Protein AF-A0A645I9C4-F1 (afdb_monomer_lite)

Sequence (121 aa):
MKPPLLEAASAVPVPFSRLTLTAQLEVLAKPLDATWDVCAALNPFLQKWKEALSSSGLEPMAWPKSASRWLSGEAYADRFFETLEAGMPKKPATASDRAQRDFIAVKLDPANLYPLLWAKR

Organism: NCBI:txid1076179

Secondary structure (DSSP, 8-state):
---HHHH-SS-----GGGS-HHHHHHHHTS-HHHHHHHHHHH-THHHHHHHHHHHTT-------TTTHHHHSHHHHHHHHHHHHHT----PPPPHHHHHHHHHHHHHHSTTTS--------

Radius of gyration: 21.45 Å; chains: 1; bounding box: 51×36×53 Å

Structure (mmCIF, N/CA/C/O backbone):
data_AF-A0A645I9C4-F1
#
_entry.id   AF-A0A645I9C4-F1
#
loop_
_atom_site.group_PDB
_atom_site.id
_atom_site.type_symbol
_atom_site.label_atom_id
_atom_site.label_alt_id
_atom_site.label_comp_id
_atom_site.label_asym_id
_atom_site.label_entity_id
_atom_site.label_seq_id
_atom_site.pdbx_PDB_ins_code
_atom_site.Cartn_x
_atom_site.Cartn_y
_atom_site.Cartn_z
_atom_site.occupancy
_atom_site.B_iso_or_equiv
_atom_site.auth_seq_id
_atom_site.auth_comp_id
_atom_site.auth_asym_id
_atom_site.auth_atom_id
_atom_site.pdbx_PDB_model_num
ATOM 1 N N . MET A 1 1 ? -7.042 0.133 -26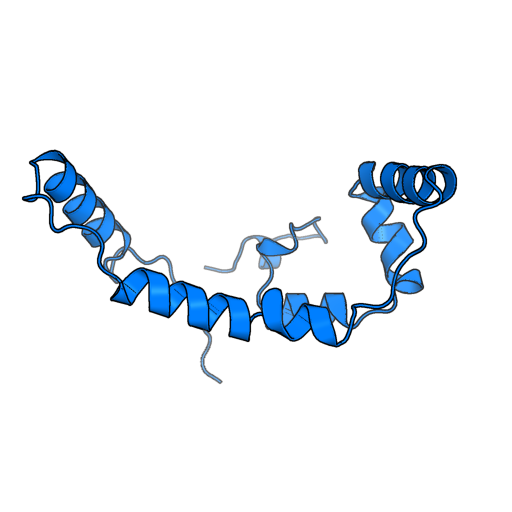.745 1.00 49.25 1 MET A N 1
ATOM 2 C CA . MET A 1 1 ? -7.557 -0.911 -25.834 1.00 49.25 1 MET A CA 1
ATOM 3 C C . MET A 1 1 ? -7.865 -0.227 -24.510 1.00 49.25 1 MET A C 1
ATOM 5 O O . MET A 1 1 ? -6.963 0.428 -23.998 1.00 49.25 1 MET A O 1
ATOM 9 N N . LYS A 1 2 ? -9.114 -0.234 -24.023 1.00 44.81 2 LYS A N 1
ATOM 10 C CA . LYS A 1 2 ? -9.431 0.356 -22.710 1.00 44.81 2 LYS A CA 1
ATOM 11 C C . LYS A 1 2 ? -9.034 -0.666 -21.627 1.00 44.81 2 LYS A C 1
ATOM 13 O O . LYS A 1 2 ? -9.090 -1.862 -21.887 1.00 44.81 2 LYS A O 1
ATOM 18 N N . PRO A 1 3 ? -8.598 -0.245 -20.428 1.00 53.28 3 PRO A N 1
ATOM 19 C CA . PRO A 1 3 ? -8.430 -1.164 -19.310 1.00 53.28 3 PRO A CA 1
ATOM 20 C C . PRO A 1 3 ? -9.762 -1.880 -19.038 1.00 53.28 3 PRO A C 1
ATOM 22 O O . PRO A 1 3 ? -10.790 -1.205 -19.079 1.00 53.28 3 PRO A O 1
ATOM 25 N N . PRO A 1 4 ? -9.764 -3.168 -18.657 1.00 58.47 4 PRO A N 1
ATOM 26 C CA . PRO A 1 4 ? -10.985 -3.920 -18.341 1.00 58.47 4 PRO A CA 1
ATOM 27 C C . PRO A 1 4 ? -11.886 -3.229 -17.303 1.00 58.47 4 PRO A C 1
ATOM 29 O O . PRO A 1 4 ? -13.103 -3.348 -17.349 1.00 58.47 4 PRO A O 1
ATOM 32 N N . LEU A 1 5 ? -11.296 -2.436 -16.399 1.00 54.00 5 LEU A N 1
ATOM 33 C CA . LEU A 1 5 ? -12.022 -1.567 -15.463 1.00 54.00 5 LEU A CA 1
ATOM 34 C C . LEU A 1 5 ? -12.906 -0.512 -16.143 1.00 54.00 5 LEU A C 1
ATOM 36 O O . LEU A 1 5 ? -13.975 -0.203 -15.636 1.00 54.00 5 LEU A O 1
ATOM 40 N N . LEU A 1 6 ? -12.442 0.070 -17.253 1.00 54.25 6 LEU A N 1
ATOM 41 C CA . LEU A 1 6 ? -13.175 1.079 -18.027 1.00 54.25 6 LEU A CA 1
ATOM 42 C C . LEU A 1 6 ? -14.117 0.452 -19.065 1.00 54.25 6 LEU A C 1
ATOM 44 O O . LEU A 1 6 ? -14.843 1.184 -19.740 1.00 54.25 6 LEU A O 1
ATOM 48 N N . GLU A 1 7 ? -14.057 -0.872 -19.228 1.00 62.91 7 GLU A N 1
ATOM 49 C CA . GLU A 1 7 ? -14.959 -1.668 -20.069 1.00 62.91 7 GLU A CA 1
ATOM 50 C C . GLU A 1 7 ? -16.074 -2.335 -19.249 1.00 62.91 7 GLU A C 1
ATOM 52 O O . GLU A 1 7 ? -17.059 -2.800 -19.817 1.00 62.91 7 GLU A O 1
ATOM 57 N N . ALA A 1 8 ? -15.955 -2.358 -17.917 1.00 61.44 8 ALA A N 1
ATOM 58 C CA . ALA A 1 8 ? -16.990 -2.886 -17.045 1.00 61.44 8 ALA A CA 1
ATOM 59 C C . ALA A 1 8 ? -18.268 -2.035 -17.147 1.00 61.44 8 ALA A C 1
ATOM 61 O O . ALA A 1 8 ? -18.263 -0.835 -16.873 1.00 61.44 8 ALA A O 1
ATOM 62 N N . ALA A 1 9 ? -19.379 -2.673 -17.521 1.00 61.12 9 ALA A N 1
ATOM 63 C CA . ALA A 1 9 ? -20.695 -2.035 -17.620 1.00 61.12 9 ALA A CA 1
ATOM 64 C C . ALA A 1 9 ? -21.287 -1.645 -16.248 1.00 61.12 9 ALA A C 1
ATOM 66 O O . ALA A 1 9 ? -22.267 -0.907 -16.178 1.00 61.12 9 ALA A O 1
ATOM 67 N N . SER A 1 10 ? -20.691 -2.132 -15.157 1.00 65.88 10 SER A N 1
ATOM 68 C CA . SER A 1 10 ? -21.067 -1.857 -13.771 1.00 65.88 10 SER A CA 1
ATOM 69 C C . SER A 1 10 ? -19.820 -1.708 -12.899 1.00 65.88 10 SER A C 1
ATOM 71 O O . SER A 1 10 ? -18.745 -2.183 -13.260 1.00 65.88 10 SER A O 1
ATOM 73 N N . ALA A 1 11 ? -19.954 -1.085 -11.726 1.00 69.62 11 ALA A N 1
ATOM 74 C CA . ALA A 1 11 ? -18.864 -1.025 -10.755 1.00 69.62 11 ALA A CA 1
ATOM 75 C C . ALA A 1 11 ? -18.461 -2.447 -10.314 1.00 69.62 11 ALA A C 1
ATOM 77 O O . ALA A 1 11 ? -19.309 -3.225 -9.877 1.00 69.62 11 ALA A O 1
ATOM 78 N N . VAL A 1 12 ? -17.175 -2.785 -10.438 1.00 74.56 12 VAL A N 1
ATOM 79 C CA . VAL A 1 12 ? -16.610 -4.081 -10.026 1.00 74.56 12 VAL A CA 1
ATOM 80 C C . VAL A 1 12 ? -15.541 -3.841 -8.954 1.00 74.56 12 VAL A C 1
ATOM 82 O O . VAL A 1 12 ? -14.766 -2.890 -9.090 1.00 74.56 12 VAL A O 1
ATOM 85 N N . PRO A 1 13 ? -15.455 -4.681 -7.905 1.00 76.00 13 PRO A N 1
ATOM 86 C CA . PRO A 1 13 ? -14.392 -4.595 -6.909 1.00 76.00 13 PRO A CA 1
ATOM 87 C C . PRO A 1 13 ? -13.019 -4.774 -7.551 1.00 76.00 13 PRO A C 1
ATOM 89 O O . PRO A 1 13 ? -12.771 -5.752 -8.259 1.00 76.00 13 PRO A O 1
ATOM 92 N N . VAL A 1 14 ? -12.108 -3.841 -7.288 1.00 76.25 14 VAL A N 1
ATOM 93 C CA . VAL A 1 14 ? -10.765 -3.847 -7.872 1.00 76.25 14 VAL A CA 1
ATOM 94 C C . VAL A 1 14 ? -9.730 -3.809 -6.754 1.00 76.25 14 VAL A C 1
ATOM 96 O O . VAL A 1 14 ? -9.843 -2.974 -5.856 1.00 76.25 14 VAL A O 1
ATOM 99 N N . PRO A 1 15 ? -8.703 -4.680 -6.793 1.00 79.19 15 PRO A N 1
ATOM 100 C CA . PRO A 1 15 ? -7.610 -4.618 -5.834 1.00 79.19 15 PRO A CA 1
ATOM 101 C C . PRO A 1 15 ? -6.934 -3.245 -5.852 1.00 79.19 15 PRO A C 1
ATOM 103 O O . PRO A 1 15 ? -6.563 -2.752 -6.915 1.00 79.19 15 PRO A O 1
ATOM 106 N N . PHE A 1 16 ? -6.702 -2.666 -4.674 1.00 79.06 16 PHE A N 1
ATOM 107 C CA . PHE A 1 16 ? -6.075 -1.349 -4.520 1.00 79.06 16 PHE A CA 1
ATOM 108 C C . PHE A 1 16 ? -4.732 -1.229 -5.266 1.00 79.06 16 PHE A C 1
ATOM 110 O O . PHE A 1 16 ? -4.450 -0.216 -5.902 1.00 79.06 16 PHE A O 1
ATOM 117 N N . SER A 1 17 ? -3.934 -2.301 -5.290 1.00 79.00 17 SER A N 1
ATOM 118 C CA . SER A 1 17 ? -2.651 -2.365 -6.007 1.00 79.00 17 SER A CA 1
ATOM 119 C C . SER A 1 17 ? -2.761 -2.251 -7.531 1.00 79.00 17 SER A C 1
ATOM 121 O O . SER A 1 17 ? -1.759 -1.997 -8.191 1.00 79.00 17 SER A O 1
ATOM 123 N N . ARG A 1 18 ? -3.958 -2.439 -8.104 1.00 79.12 18 ARG A N 1
ATOM 124 C CA . ARG A 1 18 ? -4.222 -2.289 -9.544 1.00 79.12 18 ARG A CA 1
ATOM 125 C C . ARG A 1 18 ? -4.690 -0.891 -9.935 1.00 79.12 18 ARG A C 1
ATOM 127 O O . ARG A 1 18 ? -4.854 -0.623 -11.123 1.00 79.12 18 ARG A O 1
ATOM 134 N N . LEU A 1 19 ? -4.928 -0.019 -8.960 1.00 77.94 19 LEU A N 1
ATOM 135 C CA . LEU A 1 19 ? -5.253 1.377 -9.211 1.00 77.94 19 LEU A CA 1
ATOM 136 C C . LEU A 1 19 ? -3.999 2.145 -9.649 1.00 77.94 19 LEU A C 1
ATOM 138 O O . LEU A 1 19 ? -2.877 1.798 -9.279 1.00 77.94 19 LEU A O 1
ATOM 142 N N . THR A 1 20 ? -4.189 3.211 -10.428 1.00 82.25 20 THR A N 1
ATOM 143 C CA . THR A 1 20 ? -3.110 4.174 -10.688 1.00 82.25 20 THR A CA 1
ATOM 144 C C . THR A 1 20 ? -2.718 4.870 -9.383 1.00 82.25 20 THR A C 1
ATOM 146 O O . THR A 1 20 ? -3.539 4.970 -8.473 1.00 82.25 20 THR A O 1
ATOM 149 N N . LEU A 1 21 ? -1.495 5.405 -9.290 1.00 79.38 21 LEU A N 1
ATOM 150 C CA . LEU A 1 21 ? -1.047 6.132 -8.092 1.00 79.38 21 LEU A CA 1
ATOM 151 C C . LEU A 1 21 ? -2.025 7.251 -7.695 1.00 79.38 21 LEU A C 1
ATOM 153 O O . LEU A 1 21 ? -2.375 7.387 -6.529 1.00 79.38 21 LEU A O 1
ATOM 157 N N . THR A 1 22 ? -2.518 8.021 -8.667 1.00 80.62 22 THR A N 1
ATOM 158 C CA . THR A 1 22 ? -3.513 9.073 -8.421 1.00 80.62 22 THR A CA 1
ATOM 159 C C . THR A 1 22 ? -4.798 8.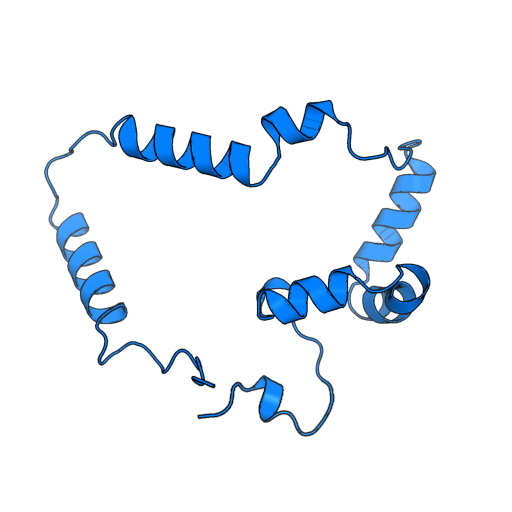510 -7.819 1.00 80.62 22 THR A C 1
ATOM 161 O O . THR A 1 22 ? -5.254 9.012 -6.798 1.00 80.62 22 THR A O 1
ATOM 164 N N . ALA A 1 23 ? -5.336 7.425 -8.380 1.00 77.19 23 ALA A N 1
ATOM 165 C CA . ALA A 1 23 ? -6.539 6.787 -7.851 1.00 77.19 23 ALA A CA 1
ATOM 166 C C . ALA A 1 23 ? -6.312 6.179 -6.452 1.00 77.19 23 ALA A C 1
ATOM 168 O O . ALA A 1 23 ? -7.200 6.232 -5.606 1.00 77.19 23 ALA A O 1
ATOM 169 N N . GLN A 1 24 ? -5.118 5.644 -6.174 1.00 83.19 24 GLN A N 1
ATOM 170 C CA . GLN A 1 24 ? -4.747 5.181 -4.833 1.00 83.19 24 GLN A CA 1
ATOM 171 C C . GLN A 1 24 ? -4.781 6.327 -3.819 1.00 83.19 24 GLN A C 1
ATOM 173 O O . GLN A 1 24 ? -5.378 6.183 -2.755 1.00 83.19 24 GLN A O 1
ATOM 178 N N . LEU A 1 25 ? -4.188 7.475 -4.157 1.00 85.88 25 LEU A N 1
ATOM 179 C CA . LEU A 1 25 ? -4.188 8.658 -3.294 1.00 85.88 25 LEU A CA 1
ATOM 180 C C . LEU A 1 25 ? -5.597 9.227 -3.092 1.00 85.88 25 LEU A C 1
ATOM 182 O O . LEU A 1 25 ? -5.941 9.604 -1.977 1.00 85.88 25 LEU A O 1
ATOM 186 N N . GLU A 1 26 ? -6.432 9.245 -4.133 1.00 85.56 26 GLU A N 1
ATOM 187 C CA . GLU A 1 26 ? -7.833 9.676 -4.031 1.00 85.56 26 GLU A CA 1
ATOM 188 C C . GLU A 1 26 ? -8.645 8.796 -3.077 1.00 85.56 26 GLU A C 1
ATOM 190 O O . GLU A 1 26 ? -9.432 9.315 -2.285 1.00 85.56 26 GLU A O 1
ATOM 195 N N . VAL A 1 27 ? -8.442 7.476 -3.129 1.00 85.00 27 VAL A N 1
ATOM 196 C CA . VAL A 1 27 ? -9.071 6.530 -2.198 1.00 85.00 27 VAL A CA 1
ATOM 197 C C . VAL A 1 27 ? -8.553 6.747 -0.775 1.00 85.00 27 VAL A C 1
ATOM 199 O O . VAL A 1 27 ? -9.359 6.834 0.147 1.00 85.00 27 VAL A O 1
ATOM 202 N N . LEU A 1 28 ? -7.236 6.896 -0.591 1.00 85.12 28 LEU A N 1
ATOM 203 C CA . LEU A 1 28 ? -6.628 7.147 0.724 1.00 85.12 28 LEU A CA 1
ATOM 204 C C . LEU A 1 28 ? -7.020 8.503 1.328 1.00 85.12 28 LEU A C 1
ATOM 206 O O . LEU A 1 28 ? -6.975 8.663 2.544 1.00 85.12 28 LEU A O 1
ATOM 210 N N . ALA A 1 29 ? -7.415 9.474 0.504 1.00 88.12 29 ALA A N 1
ATOM 211 C CA . ALA A 1 29 ? -7.891 10.777 0.959 1.00 88.12 29 ALA A CA 1
ATOM 212 C C . ALA A 1 29 ? -9.348 10.756 1.460 1.00 88.12 29 ALA A C 1
ATOM 214 O O . ALA A 1 29 ? -9.817 11.752 2.018 1.00 88.12 29 ALA A O 1
ATOM 215 N N . LYS A 1 30 ? -10.098 9.663 1.254 1.00 87.88 30 LYS A N 1
ATOM 216 C CA . LYS A 1 30 ? -11.469 9.546 1.766 1.00 87.88 30 LYS A CA 1
ATOM 217 C C . LYS A 1 30 ? -11.465 9.243 3.271 1.00 87.88 30 LYS A C 1
ATOM 219 O O . LYS A 1 30 ? -10.646 8.448 3.726 1.00 87.88 30 LYS A O 1
ATOM 224 N N . PRO A 1 31 ? -12.403 9.818 4.048 1.00 88.50 31 PRO A N 1
ATOM 225 C CA . PRO A 1 31 ? -12.559 9.469 5.456 1.00 88.50 31 PRO A CA 1
ATOM 226 C C . PRO A 1 31 ? -12.814 7.970 5.640 1.00 88.50 31 PRO A C 1
ATOM 228 O O . PRO A 1 31 ? -13.548 7.355 4.858 1.00 88.50 31 PRO A O 1
ATOM 231 N N . LEU A 1 32 ? -12.248 7.398 6.703 1.00 83.25 32 LEU A N 1
ATOM 232 C CA . LEU A 1 32 ? -12.408 5.979 7.019 1.00 83.25 32 LEU A CA 1
ATOM 233 C C . LEU A 1 32 ? -13.886 5.611 7.194 1.00 83.25 32 LEU A C 1
ATOM 235 O O . LEU A 1 32 ? -14.349 4.652 6.586 1.00 83.25 32 LEU A O 1
ATOM 239 N N . ASP A 1 33 ? -14.644 6.426 7.929 1.00 84.88 33 ASP A N 1
ATOM 240 C CA . ASP A 1 33 ? -16.072 6.189 8.183 1.00 84.88 33 ASP A CA 1
ATOM 241 C C . ASP A 1 33 ? -16.897 6.153 6.890 1.00 84.88 33 ASP A C 1
ATOM 243 O O . ASP A 1 33 ? -17.862 5.406 6.783 1.00 84.88 33 ASP A O 1
ATOM 247 N N . ALA A 1 34 ? -16.484 6.910 5.869 1.00 82.44 34 ALA A N 1
ATOM 248 C CA . ALA A 1 34 ? -17.170 6.963 4.580 1.00 82.44 34 ALA A CA 1
ATOM 249 C C . ALA A 1 34 ? -16.851 5.766 3.666 1.00 82.44 34 ALA A C 1
ATOM 251 O O . ALA A 1 34 ? -17.536 5.555 2.667 1.00 82.44 34 ALA A O 1
ATOM 252 N N . THR A 1 35 ? -15.791 5.011 3.961 1.00 85.94 35 THR A N 1
ATOM 253 C CA . THR A 1 35 ? -15.308 3.908 3.112 1.00 85.94 35 THR A CA 1
ATOM 254 C C . THR A 1 35 ? -15.374 2.547 3.795 1.00 85.94 35 THR A C 1
ATOM 256 O O . THR A 1 35 ? -15.316 1.524 3.110 1.00 85.94 35 THR A O 1
ATOM 259 N N . TRP A 1 36 ? -15.536 2.519 5.120 1.00 86.12 36 TRP A N 1
ATOM 260 C CA . TRP A 1 36 ? -15.503 1.301 5.920 1.00 86.12 36 TRP A CA 1
ATOM 261 C C . TRP A 1 36 ? -16.543 0.277 5.473 1.00 86.12 36 TRP A C 1
ATOM 263 O O . TRP A 1 36 ? -16.164 -0.846 5.157 1.00 86.12 36 TRP A O 1
ATOM 273 N N . ASP A 1 37 ? -17.819 0.657 5.380 1.00 86.69 37 ASP A N 1
ATOM 274 C CA . ASP A 1 37 ? -18.902 -0.290 5.076 1.00 86.69 37 ASP A CA 1
ATOM 275 C C . ASP A 1 37 ? -18.725 -0.947 3.700 1.00 86.69 37 ASP A C 1
ATOM 277 O O . ASP A 1 37 ? -18.908 -2.156 3.543 1.00 86.69 37 ASP A O 1
ATOM 281 N N . VAL A 1 38 ? -18.277 -0.165 2.713 1.00 84.44 38 VAL A N 1
ATOM 282 C CA . VAL A 1 38 ? -17.999 -0.650 1.354 1.00 84.44 38 VAL A CA 1
ATOM 283 C C . VAL A 1 38 ? -16.816 -1.619 1.357 1.00 84.44 38 VAL A C 1
ATOM 285 O O . VAL A 1 38 ? -16.885 -2.694 0.762 1.00 84.44 38 VAL A O 1
ATOM 288 N N . CYS A 1 39 ? -15.726 -1.268 2.041 1.00 82.44 39 CYS A N 1
ATOM 289 C CA . CYS A 1 39 ? -14.523 -2.096 2.102 1.00 82.44 39 CYS A CA 1
ATOM 290 C C . CYS A 1 39 ? -14.730 -3.371 2.933 1.00 82.44 39 CYS A C 1
ATOM 292 O O . CYS A 1 39 ? -14.255 -4.437 2.542 1.00 82.44 39 CYS A O 1
ATOM 294 N N . ALA A 1 40 ? -15.448 -3.283 4.055 1.00 86.81 40 ALA A N 1
ATOM 295 C CA . ALA A 1 40 ? -15.729 -4.405 4.946 1.00 86.81 40 ALA A CA 1
ATOM 296 C C . ALA A 1 40 ? -16.598 -5.468 4.261 1.00 86.81 40 ALA A C 1
ATOM 298 O O . ALA A 1 40 ? -16.320 -6.659 4.399 1.00 86.81 40 ALA A O 1
ATOM 299 N N . ALA A 1 41 ? -17.577 -5.052 3.447 1.00 85.50 41 ALA A N 1
ATOM 300 C CA . ALA A 1 41 ? -18.383 -5.970 2.642 1.00 85.50 41 ALA A CA 1
ATOM 301 C C . ALA A 1 41 ? -17.545 -6.755 1.612 1.00 85.50 41 ALA A C 1
ATOM 303 O O . ALA A 1 41 ? -17.870 -7.894 1.281 1.00 85.50 41 ALA A O 1
ATOM 304 N N . LEU A 1 42 ? -16.456 -6.159 1.114 1.00 83.25 42 LEU A N 1
ATOM 305 C CA . LEU A 1 42 ? -15.569 -6.765 0.116 1.00 83.25 42 LEU A CA 1
ATOM 306 C C . LEU A 1 42 ? -14.419 -7.572 0.728 1.00 83.25 42 LEU A C 1
ATOM 308 O O . LEU A 1 42 ? -13.854 -8.437 0.058 1.00 83.25 42 LEU A O 1
ATOM 312 N N . ASN A 1 43 ? -14.053 -7.298 1.981 1.00 83.69 43 ASN A N 1
ATOM 313 C CA . ASN A 1 43 ? -12.977 -7.987 2.677 1.00 83.69 43 ASN A CA 1
ATOM 314 C C . ASN A 1 43 ? -13.413 -8.405 4.096 1.00 83.69 43 ASN A C 1
ATOM 316 O O . ASN A 1 43 ? -13.256 -7.627 5.044 1.00 83.69 43 ASN A O 1
ATOM 320 N N . PRO A 1 44 ? -13.865 -9.661 4.279 1.00 81.25 44 PRO A N 1
ATOM 321 C CA . PRO A 1 44 ? -14.375 -10.144 5.563 1.00 81.25 44 PRO A CA 1
ATOM 322 C C . PRO A 1 44 ? -13.308 -10.210 6.668 1.00 81.25 44 PRO A C 1
ATOM 324 O O . PRO A 1 44 ? -13.640 -10.356 7.844 1.00 81.25 44 PRO A O 1
ATOM 327 N N . PHE A 1 45 ? -12.018 -10.103 6.332 1.00 84.25 45 PHE A N 1
ATOM 328 C CA . PHE A 1 45 ? -10.950 -10.068 7.331 1.00 84.25 45 PHE A CA 1
ATOM 329 C C . PHE A 1 45 ? -10.823 -8.710 8.025 1.00 84.25 45 PHE A C 1
ATOM 331 O O . PHE A 1 45 ? -10.339 -8.676 9.153 1.00 84.25 45 PHE A O 1
ATOM 338 N N . LEU A 1 46 ? -11.294 -7.612 7.418 1.00 84.69 46 LEU A N 1
ATOM 339 C CA . LEU A 1 46 ? -11.215 -6.278 8.030 1.00 84.69 46 LEU A CA 1
ATOM 340 C C . LEU A 1 46 ? -11.965 -6.219 9.361 1.00 84.69 46 LEU A C 1
ATOM 342 O O . LEU A 1 46 ? -11.471 -5.648 10.332 1.00 84.69 46 LEU A O 1
ATOM 346 N N . GLN A 1 47 ? -13.131 -6.860 9.426 1.00 85.00 47 GLN A N 1
ATOM 347 C CA . GLN A 1 47 ? -13.924 -6.923 10.646 1.00 85.00 47 GLN A CA 1
ATOM 348 C C . GLN A 1 47 ? -13.245 -7.780 11.719 1.00 85.00 47 GLN A C 1
ATOM 350 O O . GLN A 1 47 ? -13.103 -7.330 12.853 1.00 85.00 47 GLN A O 1
ATOM 355 N N . LYS A 1 48 ? -12.696 -8.942 11.334 1.00 85.62 48 LYS A N 1
ATOM 356 C CA . LYS A 1 48 ? -11.902 -9.790 12.238 1.00 85.62 48 LYS A CA 1
ATOM 357 C C . LYS A 1 48 ? -10.695 -9.052 12.809 1.00 85.62 48 LYS A C 1
ATOM 359 O O . LYS A 1 48 ? -10.379 -9.215 13.979 1.00 85.62 48 LYS A O 1
ATOM 364 N N . TRP A 1 49 ? -10.008 -8.246 12.001 1.00 85.31 49 TRP A N 1
ATOM 365 C CA . TRP A 1 49 ? -8.872 -7.454 12.471 1.00 85.31 49 TRP A CA 1
ATOM 366 C C . TRP A 1 49 ? -9.296 -6.331 13.407 1.00 85.31 49 TRP A C 1
ATOM 368 O O . TRP A 1 49 ? -8.609 -6.101 14.395 1.00 85.31 49 TRP A O 1
ATOM 378 N N . LYS A 1 50 ? -10.428 -5.668 13.141 1.00 83.44 50 LYS A N 1
ATOM 379 C CA . LYS A 1 50 ? -10.983 -4.647 14.038 1.00 83.44 50 LYS A CA 1
ATOM 380 C C . LYS A 1 50 ? -11.333 -5.243 15.404 1.00 83.44 50 LYS A C 1
ATOM 382 O O . LYS A 1 50 ? -10.923 -4.703 16.424 1.00 83.44 50 LYS A O 1
ATOM 387 N N . GLU A 1 51 ? -12.018 -6.383 15.413 1.00 85.62 51 GLU A N 1
ATOM 388 C CA . GLU A 1 51 ? -12.356 -7.131 16.632 1.00 85.62 51 GLU A CA 1
ATOM 389 C C . GLU A 1 51 ? -11.103 -7.625 17.367 1.00 85.62 51 GLU A C 1
ATOM 391 O O . GLU A 1 51 ? -11.005 -7.500 18.590 1.00 85.62 51 GLU A O 1
ATOM 396 N N . ALA A 1 52 ? -10.119 -8.143 16.624 1.00 82.94 52 ALA A N 1
ATOM 397 C CA . ALA A 1 52 ? -8.844 -8.570 17.182 1.00 82.94 52 ALA A CA 1
ATOM 398 C C . ALA A 1 52 ? -8.090 -7.400 17.822 1.00 82.94 52 ALA A C 1
ATOM 400 O O . ALA A 1 52 ? -7.621 -7.568 18.939 1.00 82.94 52 ALA A O 1
ATOM 401 N N . LEU A 1 53 ? -8.040 -6.223 17.182 1.00 82.06 53 LEU A N 1
ATOM 402 C CA . LEU A 1 53 ? -7.426 -5.014 17.746 1.00 82.06 53 LEU A CA 1
ATOM 403 C C . LEU A 1 53 ? -8.069 -4.634 19.085 1.00 82.06 53 LEU A C 1
ATOM 405 O O . LEU A 1 53 ? -7.365 -4.403 20.068 1.00 82.06 53 LEU A O 1
ATOM 409 N N . SER A 1 54 ? -9.407 -4.628 19.131 1.00 78.56 54 SER A N 1
ATOM 410 C CA . SER A 1 54 ? -10.166 -4.344 20.354 1.00 78.56 54 SER A CA 1
ATOM 411 C C . SER A 1 54 ? -9.922 -5.379 21.457 1.00 78.56 54 SER A C 1
ATOM 413 O O . SER A 1 54 ? -9.993 -5.042 22.634 1.00 78.56 54 SER A O 1
ATOM 415 N N . SER A 1 55 ? -9.622 -6.627 2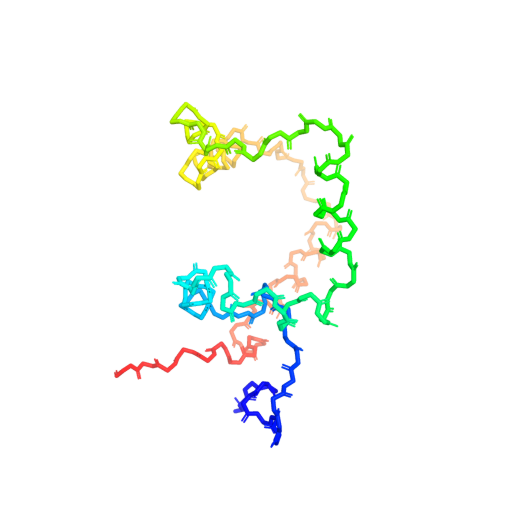1.088 1.00 79.88 55 SER A N 1
ATOM 416 C CA . SER A 1 55 ? -9.415 -7.738 22.028 1.00 79.88 55 SER A CA 1
ATOM 417 C C . SER A 1 55 ? -7.956 -7.909 22.463 1.00 79.88 55 SER A C 1
ATOM 419 O O . SER A 1 55 ? -7.692 -8.451 23.533 1.00 79.88 55 SER A O 1
ATOM 421 N N . SER A 1 56 ? -6.994 -7.472 21.648 1.00 73.81 56 SER A N 1
ATOM 422 C CA . SER A 1 56 ? -5.559 -7.656 21.890 1.00 73.81 56 SER A CA 1
ATOM 423 C C . SER A 1 56 ? -4.941 -6.570 22.771 1.00 73.81 56 SER A C 1
ATOM 425 O O . SER A 1 56 ? -3.743 -6.627 23.040 1.00 73.81 56 SER A O 1
ATOM 427 N N . GLY A 1 57 ? -5.716 -5.552 23.168 1.00 70.44 57 GLY A N 1
ATOM 428 C CA . GLY A 1 57 ? -5.195 -4.361 23.849 1.00 70.44 57 GLY A CA 1
ATOM 429 C C . GLY A 1 57 ? -4.192 -3.578 22.993 1.00 70.44 57 GLY A C 1
ATOM 430 O O . GLY A 1 57 ? -3.377 -2.826 23.523 1.00 70.44 57 GLY A O 1
ATOM 431 N N . LEU A 1 58 ? -4.211 -3.796 21.671 1.00 70.81 58 LEU A N 1
ATOM 432 C CA . LEU A 1 58 ? -3.347 -3.086 20.737 1.00 70.81 58 LEU A CA 1
ATOM 433 C C . LEU A 1 58 ? -4.055 -1.791 20.372 1.00 70.81 58 LEU A C 1
ATOM 435 O O . LEU A 1 58 ? -4.978 -1.780 19.562 1.00 70.81 58 LEU A O 1
ATOM 439 N N . GLU A 1 59 ? -3.622 -0.705 20.992 1.00 67.62 59 GLU A N 1
ATOM 440 C CA . GLU A 1 59 ? -4.117 0.623 20.660 1.00 67.62 59 GLU A CA 1
ATOM 441 C C . GLU A 1 59 ? -3.629 1.034 19.261 1.00 67.62 59 GLU A C 1
ATOM 443 O O . GLU A 1 59 ? -2.445 0.843 18.943 1.00 67.62 59 GLU A O 1
ATOM 448 N N . PRO A 1 60 ? -4.496 1.628 18.419 1.00 68.12 60 PRO A N 1
ATOM 449 C CA . PRO A 1 60 ? -4.077 2.298 17.197 1.00 68.12 60 PRO A CA 1
ATOM 450 C C . PRO A 1 60 ? -3.058 3.395 17.534 1.00 68.12 60 PRO A C 1
ATOM 452 O O . PRO A 1 60 ? -3.404 4.499 17.950 1.00 68.12 60 PRO A O 1
ATOM 455 N N . MET A 1 61 ? -1.771 3.091 17.386 1.00 70.94 61 MET A N 1
ATOM 456 C CA . MET A 1 61 ? -0.717 4.060 17.649 1.00 70.94 61 MET A CA 1
ATOM 457 C C . MET A 1 61 ? -0.596 5.003 16.454 1.00 70.94 61 MET A C 1
ATOM 459 O O . MET A 1 61 ? -0.472 4.562 15.309 1.00 70.94 61 MET A O 1
ATOM 463 N N . ALA A 1 62 ? -0.594 6.310 16.717 1.00 75.12 62 ALA A N 1
ATOM 464 C CA . ALA A 1 62 ? -0.215 7.286 15.706 1.00 75.12 62 ALA A CA 1
ATOM 465 C C . ALA A 1 62 ? 1.174 6.936 15.159 1.00 75.12 62 ALA A C 1
ATOM 467 O O . ALA A 1 62 ? 2.071 6.589 15.930 1.00 75.12 62 ALA A O 1
ATOM 468 N N . TRP A 1 63 ? 1.355 7.039 13.841 1.00 77.00 63 TRP A N 1
ATOM 469 C CA . TRP A 1 63 ? 2.633 6.737 13.205 1.00 77.00 63 TRP A CA 1
ATOM 470 C C . TRP A 1 63 ? 3.767 7.515 13.897 1.00 77.00 63 TRP A C 1
ATOM 472 O O . TRP A 1 63 ? 3.757 8.753 13.868 1.00 77.00 63 TRP A O 1
ATOM 482 N N . PRO A 1 64 ? 4.730 6.841 14.557 1.00 81.19 64 PRO A N 1
ATOM 483 C CA . PRO A 1 64 ? 5.750 7.543 15.319 1.00 81.19 64 PRO A CA 1
ATOM 484 C C . PRO A 1 64 ? 6.583 8.426 14.392 1.00 81.19 64 PRO A C 1
ATOM 486 O O . PRO A 1 64 ? 7.031 7.979 13.339 1.00 81.19 64 PRO A O 1
ATOM 489 N N . LYS A 1 65 ? 6.878 9.667 14.797 1.00 79.62 65 LYS A N 1
ATOM 490 C CA . LYS A 1 65 ? 7.751 10.557 14.002 1.00 79.62 65 LYS A CA 1
ATOM 491 C C . LYS A 1 65 ? 9.118 9.921 13.719 1.00 79.62 65 LYS A C 1
ATOM 493 O O . LYS A 1 65 ? 9.705 10.142 12.666 1.00 79.62 65 LYS A O 1
ATOM 498 N N . SER A 1 66 ? 9.606 9.101 14.650 1.00 86.12 66 SER A N 1
ATOM 499 C CA . SER A 1 66 ? 10.834 8.321 14.500 1.00 86.12 66 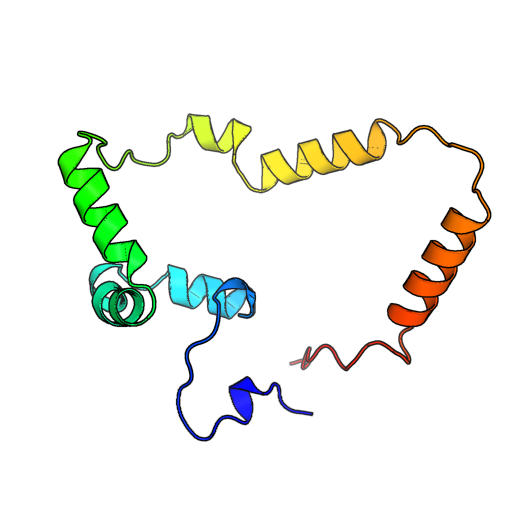SER A CA 1
ATOM 500 C C . SER A 1 66 ? 10.695 7.142 13.534 1.00 86.12 66 SER A C 1
ATOM 502 O O . SER A 1 66 ? 11.703 6.734 12.967 1.00 86.12 66 SER A O 1
ATOM 504 N N . ALA A 1 67 ? 9.490 6.606 13.309 1.00 84.69 67 ALA A N 1
ATOM 505 C CA . ALA A 1 67 ? 9.268 5.481 12.404 1.00 84.69 67 ALA A CA 1
ATOM 506 C C . ALA A 1 67 ? 9.539 5.872 10.950 1.00 84.69 67 ALA A C 1
ATOM 508 O O . ALA A 1 67 ? 10.135 5.084 10.224 1.00 84.69 67 ALA A O 1
ATOM 509 N N . SER A 1 68 ? 9.224 7.108 10.544 1.00 83.38 68 SER A N 1
ATOM 510 C CA . SER A 1 68 ? 9.541 7.602 9.196 1.00 83.38 68 SER A CA 1
ATOM 511 C C . SER A 1 68 ? 11.038 7.568 8.882 1.00 83.38 68 SER A C 1
ATOM 513 O O . SER A 1 68 ? 11.408 7.331 7.744 1.00 83.38 68 SER A O 1
ATOM 515 N N . ARG A 1 69 ? 11.923 7.687 9.881 1.00 84.00 69 ARG A N 1
ATOM 516 C CA . ARG A 1 69 ? 13.373 7.524 9.664 1.00 84.00 69 ARG A CA 1
ATOM 517 C C . ARG A 1 69 ? 13.747 6.123 9.150 1.00 84.00 69 ARG A C 1
ATOM 519 O O . ARG A 1 69 ? 14.800 5.961 8.545 1.00 84.00 69 ARG A O 1
ATOM 526 N N . TRP A 1 70 ? 12.926 5.111 9.426 1.00 84.00 70 TRP A N 1
ATOM 527 C CA . TRP A 1 70 ? 13.225 3.706 9.125 1.00 84.00 70 TRP A CA 1
ATOM 528 C C . TRP A 1 70 ? 12.267 3.073 8.118 1.00 84.00 70 TRP A C 1
ATOM 530 O O . TRP A 1 70 ? 12.658 2.127 7.440 1.00 84.00 70 TRP A O 1
ATOM 540 N N . LEU A 1 71 ? 11.026 3.555 8.070 1.00 83.38 71 LEU A N 1
ATOM 541 C CA . LEU A 1 71 ? 9.890 2.945 7.380 1.00 83.38 71 LEU A CA 1
ATOM 542 C C . LEU A 1 71 ? 9.210 3.915 6.398 1.00 83.38 71 LEU A C 1
ATOM 544 O O . LEU A 1 71 ? 8.104 3.630 5.944 1.00 83.38 71 LEU A O 1
ATOM 548 N N . SER A 1 72 ? 9.818 5.068 6.091 1.00 81.88 72 SER A N 1
ATOM 549 C CA . SER A 1 72 ? 9.314 5.918 5.008 1.00 81.88 72 SER A CA 1
ATOM 550 C C . SER A 1 72 ? 9.693 5.367 3.633 1.00 81.88 72 SER A C 1
ATOM 552 O O . SER A 1 72 ? 10.576 4.514 3.500 1.00 81.88 72 SER A O 1
ATOM 554 N N . GLY A 1 73 ? 9.023 5.879 2.598 1.00 79.38 73 GLY A N 1
ATOM 555 C CA . GLY A 1 73 ? 9.358 5.555 1.213 1.00 79.38 73 GLY A CA 1
ATOM 556 C C . GLY A 1 73 ? 10.778 5.989 0.846 1.00 79.38 73 GLY A C 1
ATOM 557 O O . GLY A 1 73 ? 11.472 5.252 0.155 1.00 79.38 73 GLY A O 1
ATOM 558 N N . GLU A 1 74 ? 11.234 7.132 1.360 1.00 84.50 74 GLU A N 1
ATOM 559 C CA . GLU A 1 74 ? 12.596 7.643 1.172 1.00 84.50 74 GLU A CA 1
ATOM 560 C C . GLU A 1 74 ? 13.624 6.723 1.833 1.00 84.50 74 GLU A C 1
ATOM 562 O O . GLU A 1 74 ? 14.538 6.256 1.166 1.00 84.50 74 GLU A O 1
ATOM 567 N N . ALA A 1 75 ? 13.421 6.358 3.106 1.00 85.50 75 ALA A N 1
ATOM 568 C CA . ALA A 1 75 ? 14.311 5.433 3.808 1.00 85.50 75 ALA A CA 1
ATOM 569 C C . ALA A 1 75 ? 14.372 4.050 3.132 1.00 85.50 75 ALA A C 1
ATOM 571 O O . ALA A 1 75 ? 15.417 3.396 3.141 1.00 85.50 75 ALA A O 1
ATOM 572 N N . TYR A 1 76 ? 13.260 3.592 2.545 1.00 87.25 76 TYR A N 1
ATOM 573 C CA . TYR A 1 76 ? 13.243 2.387 1.717 1.00 87.25 76 TYR A CA 1
ATOM 574 C C . TYR A 1 76 ? 14.048 2.575 0.426 1.00 87.25 76 TYR A C 1
ATOM 576 O O . TYR A 1 76 ? 14.854 1.708 0.092 1.00 87.25 76 TYR A O 1
ATOM 584 N N . ALA A 1 77 ? 13.844 3.687 -0.286 1.00 85.25 77 ALA A N 1
ATOM 585 C CA . ALA A 1 77 ? 14.533 3.981 -1.537 1.00 85.25 77 ALA A CA 1
ATOM 586 C C . ALA A 1 77 ? 16.050 4.069 -1.334 1.00 85.25 77 ALA A C 1
ATOM 588 O O . ALA A 1 77 ? 16.787 3.400 -2.053 1.00 85.25 77 ALA A O 1
ATOM 589 N N . ASP A 1 78 ? 16.504 4.801 -0.316 1.00 86.94 78 ASP A N 1
ATOM 590 C CA . ASP A 1 78 ? 17.924 4.952 0.009 1.00 86.94 78 ASP A CA 1
ATOM 591 C C . ASP A 1 78 ? 18.572 3.586 0.260 1.00 86.94 78 ASP A C 1
ATOM 593 O O . ASP A 1 78 ? 19.552 3.232 -0.389 1.00 86.94 78 ASP A O 1
ATOM 597 N N . ARG A 1 79 ? 17.960 2.747 1.106 1.00 86.12 79 ARG A N 1
ATOM 598 C CA . ARG A 1 79 ? 18.451 1.383 1.373 1.00 86.12 79 ARG A CA 1
ATOM 599 C C . ARG A 1 79 ? 18.424 0.483 0.153 1.00 86.12 79 ARG A C 1
ATOM 601 O O . ARG A 1 79 ? 19.274 -0.394 0.004 1.00 86.12 79 ARG A O 1
ATOM 608 N N . PHE A 1 80 ? 17.413 0.639 -0.693 1.00 86.00 80 PHE A N 1
ATOM 609 C CA . PHE A 1 80 ? 17.314 -0.114 -1.931 1.00 86.00 80 PHE A CA 1
ATOM 610 C C . PHE A 1 80 ? 18.475 0.243 -2.864 1.00 86.00 80 PHE A C 1
ATOM 612 O O . PHE A 1 80 ? 19.137 -0.663 -3.367 1.00 86.00 80 PHE A O 1
ATOM 619 N N . PHE A 1 81 ? 18.781 1.533 -3.025 1.00 88.12 81 PHE A N 1
ATOM 620 C CA . PHE A 1 81 ? 19.939 1.982 -3.796 1.00 88.12 81 PHE A CA 1
ATOM 621 C C . PHE A 1 81 ? 21.257 1.550 -3.159 1.00 88.12 81 PHE A C 1
ATOM 623 O O . PHE A 1 81 ? 22.079 0.973 -3.862 1.00 88.12 81 PHE A O 1
ATOM 630 N N . GLU A 1 82 ? 21.416 1.688 -1.842 1.00 88.25 82 GLU A N 1
ATOM 631 C CA . GLU A 1 82 ? 22.572 1.151 -1.114 1.00 88.25 82 GLU A CA 1
ATOM 632 C C . GLU A 1 82 ? 22.752 -0.349 -1.386 1.00 88.25 82 GLU A C 1
ATOM 634 O O . GLU A 1 82 ? 23.863 -0.805 -1.621 1.00 88.25 82 GLU A O 1
ATOM 639 N N . THR A 1 83 ? 21.666 -1.128 -1.417 1.00 85.62 83 THR A N 1
ATOM 640 C CA . THR A 1 83 ? 21.718 -2.572 -1.703 1.00 85.62 83 THR A CA 1
ATOM 641 C C . THR A 1 83 ? 22.100 -2.859 -3.156 1.00 85.62 83 THR A C 1
ATOM 643 O O . THR A 1 83 ? 22.843 -3.803 -3.429 1.00 85.62 83 THR A O 1
ATOM 646 N N . LEU A 1 84 ? 21.602 -2.059 -4.102 1.00 84.19 84 LEU A N 1
ATOM 647 C CA . LEU A 1 84 ? 21.971 -2.170 -5.513 1.00 84.19 84 LEU A CA 1
ATOM 648 C C . LEU A 1 84 ? 23.443 -1.799 -5.748 1.00 84.19 84 LEU A C 1
ATOM 650 O O . LEU A 1 84 ? 24.121 -2.460 -6.538 1.00 84.19 84 LEU A O 1
ATOM 654 N N . GLU A 1 85 ? 23.941 -0.778 -5.048 1.00 80.62 85 GLU A N 1
ATOM 655 C CA . GLU A 1 85 ? 25.318 -0.283 -5.130 1.00 80.62 85 GLU A CA 1
ATOM 656 C C . GLU A 1 85 ? 26.316 -1.172 -4.376 1.00 80.62 85 GLU A C 1
ATOM 658 O O . GLU A 1 85 ? 27.427 -1.387 -4.861 1.00 80.62 85 GLU A O 1
ATOM 663 N N . ALA A 1 86 ? 25.908 -1.770 -3.249 1.00 77.50 86 ALA A N 1
ATOM 664 C CA . ALA A 1 86 ? 26.717 -2.684 -2.431 1.00 77.50 86 ALA A CA 1
ATOM 665 C C . ALA A 1 86 ? 27.079 -4.003 -3.139 1.00 77.50 86 ALA A C 1
ATOM 667 O O . ALA A 1 86 ? 27.841 -4.809 -2.606 1.00 77.50 86 ALA A O 1
ATOM 668 N N . GLY A 1 87 ? 26.600 -4.196 -4.367 1.00 62.62 87 GLY A N 1
ATOM 669 C CA . GLY A 1 87 ? 27.146 -5.175 -5.286 1.00 62.62 87 GLY A CA 1
ATOM 670 C C . GLY A 1 87 ? 26.545 -6.556 -5.088 1.00 62.62 87 GLY A C 1
ATOM 671 O O . GLY A 1 87 ? 26.941 -7.332 -4.220 1.00 62.62 87 GLY A O 1
ATOM 672 N N . MET A 1 88 ? 25.664 -6.936 -6.013 1.00 59.00 88 MET A N 1
ATOM 673 C CA . MET A 1 88 ? 25.481 -8.356 -6.286 1.00 59.00 88 MET A CA 1
ATOM 674 C C . MET A 1 88 ? 26.846 -8.936 -6.687 1.00 59.00 88 MET A C 1
ATOM 676 O O . MET A 1 88 ? 27.480 -8.394 -7.603 1.00 59.00 88 MET A O 1
ATOM 680 N N . PRO A 1 89 ? 27.321 -10.026 -6.055 1.00 61.69 89 PRO A N 1
ATOM 681 C CA . PRO A 1 89 ? 28.533 -10.683 -6.511 1.00 61.69 89 PRO A CA 1
ATOM 682 C C . PRO A 1 89 ? 28.348 -11.030 -7.989 1.00 61.69 89 PRO A C 1
ATOM 684 O O . PRO A 1 89 ? 27.387 -11.711 -8.356 1.00 61.69 89 PRO A O 1
ATOM 687 N N . LYS A 1 90 ? 29.251 -10.542 -8.850 1.00 61.72 90 LYS A N 1
ATOM 688 C CA . LYS A 1 90 ? 29.291 -10.910 -10.270 1.00 61.72 90 LYS A CA 1
ATOM 689 C C . LYS A 1 90 ? 29.649 -12.393 -10.370 1.00 61.72 90 LYS A C 1
ATOM 691 O O . LYS A 1 90 ? 30.802 -12.748 -10.597 1.00 61.72 90 LYS A O 1
ATOM 696 N N . LYS A 1 91 ? 28.667 -13.277 -10.186 1.00 64.12 91 LYS A N 1
ATOM 697 C CA . LYS A 1 91 ? 28.792 -14.659 -10.642 1.00 64.12 91 LYS A CA 1
ATOM 698 C C . LYS A 1 91 ? 28.901 -14.634 -12.171 1.00 64.12 91 LYS A C 1
ATOM 700 O O . LYS A 1 91 ? 28.199 -13.844 -12.811 1.00 64.12 91 LYS A O 1
ATOM 705 N N . PRO A 1 92 ? 29.782 -15.452 -12.770 1.00 68.44 92 PRO A N 1
ATOM 706 C CA . PRO A 1 92 ? 29.821 -15.588 -14.217 1.00 68.44 92 PRO A CA 1
ATOM 707 C C . PRO A 1 92 ? 28.438 -16.030 -14.700 1.00 68.44 92 PRO A C 1
ATOM 709 O O . PRO A 1 92 ? 27.850 -16.949 -14.132 1.00 68.44 92 PRO A O 1
ATOM 712 N N . ALA A 1 93 ? 27.914 -15.341 -15.715 1.00 66.50 93 ALA A N 1
ATOM 713 C CA . ALA A 1 93 ? 26.583 -15.615 -16.237 1.00 66.50 93 ALA A CA 1
ATOM 714 C C . ALA A 1 93 ? 26.519 -17.056 -16.758 1.00 66.50 93 ALA A C 1
ATOM 716 O O . ALA A 1 93 ? 27.227 -17.430 -17.695 1.00 66.50 93 ALA A O 1
ATOM 717 N N . THR A 1 94 ? 25.662 -17.855 -16.139 1.00 80.06 94 THR A N 1
ATOM 718 C CA . THR A 1 94 ? 25.342 -19.211 -16.570 1.00 80.06 94 THR A CA 1
ATOM 719 C C . THR A 1 94 ? 24.442 -19.177 -17.809 1.00 80.06 94 THR A C 1
ATOM 721 O O . THR A 1 94 ? 23.863 -18.145 -18.161 1.00 80.06 94 THR A O 1
ATOM 724 N N . ALA A 1 95 ? 24.276 -20.321 -18.478 1.00 77.19 95 ALA A N 1
ATOM 725 C CA . ALA A 1 95 ? 23.304 -20.449 -19.567 1.00 77.19 95 ALA A CA 1
ATOM 726 C C . ALA A 1 95 ? 21.872 -20.091 -19.113 1.00 77.19 95 ALA A C 1
ATOM 728 O O . ALA A 1 95 ? 21.115 -19.502 -19.882 1.00 77.19 95 ALA A O 1
ATOM 729 N N . SER A 1 96 ? 21.536 -20.362 -17.845 1.00 77.31 96 SER A N 1
ATOM 730 C CA . SER A 1 96 ? 20.261 -19.972 -17.232 1.00 77.31 96 SER A CA 1
ATOM 731 C C . SER A 1 96 ? 20.113 -18.452 -17.125 1.00 77.31 96 SER A C 1
ATOM 733 O O . SER A 1 96 ? 19.058 -17.917 -17.454 1.00 77.31 96 SER A O 1
ATOM 735 N N . ASP A 1 97 ? 21.175 -17.741 -16.732 1.00 79.06 97 ASP A N 1
ATOM 736 C CA . ASP A 1 97 ? 21.150 -16.274 -16.622 1.00 79.06 97 ASP A CA 1
ATOM 737 C C . ASP A 1 97 ? 20.966 -15.606 -17.989 1.00 79.06 97 ASP A C 1
ATOM 739 O O . ASP A 1 97 ? 20.343 -14.549 -18.098 1.00 79.06 97 ASP A O 1
ATOM 743 N N . ARG A 1 98 ? 21.509 -16.221 -19.047 1.00 79.19 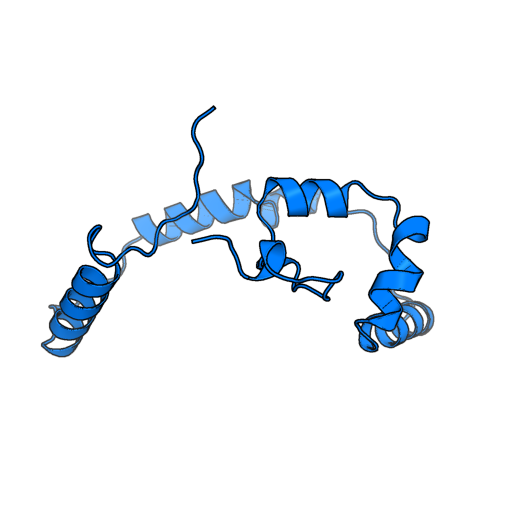98 ARG A N 1
ATOM 744 C CA . ARG A 1 98 ? 21.324 -15.746 -20.422 1.00 79.19 98 ARG A CA 1
ATOM 745 C C . ARG A 1 98 ? 19.890 -15.976 -20.892 1.00 79.19 98 ARG A C 1
ATOM 747 O O . ARG A 1 98 ? 19.252 -15.024 -21.316 1.00 79.19 98 ARG A O 1
ATOM 754 N N . ALA A 1 99 ? 19.352 -17.179 -20.693 1.00 80.44 99 ALA A N 1
ATOM 755 C CA . ALA A 1 99 ? 17.963 -17.487 -21.032 1.00 80.44 99 ALA A CA 1
ATOM 756 C C . ALA A 1 99 ? 16.959 -16.581 -20.291 1.00 80.44 99 ALA A C 1
ATOM 758 O O . ALA A 1 99 ? 15.995 -16.110 -20.892 1.00 80.44 99 ALA A O 1
ATOM 759 N N . GLN A 1 100 ? 17.195 -16.281 -19.007 1.00 81.69 100 GLN A N 1
ATOM 760 C CA . GLN A 1 100 ? 16.372 -15.327 -18.256 1.00 81.69 100 GLN A CA 1
ATOM 761 C C . GLN A 1 100 ? 16.484 -13.901 -18.795 1.00 81.69 100 GLN A C 1
ATOM 763 O O . GLN A 1 100 ? 15.459 -13.236 -18.943 1.00 81.69 100 GLN A O 1
ATOM 768 N N . ARG A 1 101 ? 17.696 -13.421 -19.106 1.00 82.62 101 ARG A N 1
ATOM 769 C CA . ARG A 1 101 ? 17.873 -12.094 -19.713 1.00 82.62 101 ARG A CA 1
ATOM 770 C C . ARG A 1 101 ? 17.184 -11.992 -21.064 1.00 82.62 101 ARG A C 1
ATOM 772 O O . ARG A 1 101 ? 16.487 -11.009 -21.282 1.00 82.62 101 ARG A O 1
ATOM 779 N N . ASP A 1 102 ? 17.335 -12.996 -21.919 1.00 84.25 102 ASP A N 1
ATOM 780 C CA . ASP A 1 102 ? 16.718 -13.022 -23.244 1.00 84.25 102 ASP A CA 1
ATOM 781 C C . ASP A 1 102 ? 15.190 -13.024 -23.117 1.00 84.25 102 ASP A C 1
ATOM 783 O O . ASP A 1 102 ? 14.504 -12.259 -23.791 1.00 84.25 102 ASP A O 1
ATOM 787 N N . PHE A 1 103 ? 14.645 -13.800 -22.176 1.00 81.31 103 PHE A N 1
ATOM 788 C CA . PHE A 1 103 ? 13.213 -13.801 -21.894 1.00 81.31 103 PHE A CA 1
ATOM 789 C C . PHE A 1 103 ? 12.707 -12.439 -21.395 1.00 81.31 103 PHE A C 1
ATOM 791 O O . PHE A 1 103 ? 11.694 -11.943 -21.889 1.00 81.31 103 PHE A O 1
ATOM 798 N N . ILE A 1 104 ? 13.406 -11.814 -20.440 1.00 80.06 104 ILE A N 1
ATOM 799 C CA . ILE A 1 104 ? 13.043 -10.488 -19.919 1.00 80.06 104 ILE A CA 1
ATOM 800 C C . ILE A 1 104 ? 13.144 -9.433 -21.024 1.00 80.06 104 ILE A C 1
ATOM 802 O O . ILE A 1 104 ? 12.220 -8.641 -21.178 1.00 80.06 104 ILE A O 1
ATOM 806 N N . ALA A 1 105 ? 14.220 -9.440 -21.813 1.00 78.62 105 ALA A N 1
ATOM 807 C CA . ALA A 1 105 ? 14.423 -8.507 -22.917 1.00 78.62 105 ALA A CA 1
ATOM 808 C C . ALA A 1 105 ? 13.306 -8.627 -23.958 1.00 78.62 105 ALA A C 1
ATOM 810 O O . ALA A 1 105 ? 12.730 -7.619 -24.348 1.00 78.62 105 ALA A O 1
ATOM 811 N N . VAL A 1 106 ? 12.922 -9.853 -24.327 1.00 79.62 106 VAL A N 1
ATOM 812 C CA . VAL A 1 106 ? 11.790 -10.096 -25.230 1.00 79.62 106 VAL A CA 1
ATOM 813 C C . VAL A 1 106 ? 10.483 -9.581 -24.625 1.00 79.62 106 VAL A C 1
ATOM 815 O O . VAL A 1 106 ? 9.684 -8.977 -25.329 1.00 79.62 106 VAL A O 1
ATOM 818 N N . LYS A 1 107 ? 10.235 -9.783 -23.326 1.00 75.69 107 LYS A N 1
ATOM 819 C CA . LYS A 1 107 ? 8.980 -9.343 -22.688 1.00 75.69 107 LYS A CA 1
ATOM 820 C C . LYS A 1 107 ? 8.898 -7.843 -22.423 1.00 75.69 107 LYS A C 1
ATOM 822 O O . LYS A 1 107 ? 7.791 -7.315 -22.390 1.00 75.69 107 LYS A O 1
ATOM 827 N N . LEU A 1 108 ? 10.033 -7.182 -22.231 1.00 69.38 108 LEU A N 1
ATOM 828 C CA . LEU A 1 108 ? 10.125 -5.735 -22.031 1.00 69.38 108 LEU A CA 1
ATOM 829 C C . LEU A 1 108 ? 10.398 -4.967 -23.330 1.00 69.38 108 LEU A C 1
ATOM 831 O O . LEU A 1 108 ? 10.466 -3.739 -23.297 1.00 69.38 108 LEU A O 1
ATOM 835 N N . ASP A 1 109 ? 10.549 -5.668 -24.457 1.00 75.50 109 ASP A N 1
ATOM 836 C CA . ASP A 1 109 ? 10.687 -5.057 -25.774 1.00 75.50 109 ASP A CA 1
ATOM 837 C C . ASP A 1 109 ? 9.497 -4.118 -26.039 1.00 75.50 109 ASP A C 1
ATOM 839 O O . ASP A 1 109 ? 8.354 -4.537 -25.845 1.00 75.50 109 ASP A O 1
ATOM 843 N N . PRO A 1 110 ? 9.718 -2.872 -26.493 1.00 63.41 110 PRO A N 1
ATOM 844 C CA . PRO A 1 110 ? 8.648 -1.914 -26.766 1.00 63.41 110 PRO A CA 1
ATOM 845 C C . PRO A 1 110 ? 7.544 -2.415 -27.707 1.00 63.41 110 PRO A C 1
ATOM 847 O O . PRO A 1 110 ? 6.407 -1.968 -27.582 1.00 63.41 110 PRO A O 1
ATOM 850 N N . ALA A 1 111 ? 7.844 -3.348 -28.616 1.00 70.75 111 ALA A N 1
ATOM 851 C CA . ALA A 1 111 ? 6.861 -4.002 -29.479 1.00 70.75 111 ALA A CA 1
ATOM 852 C C . ALA A 1 111 ? 5.991 -5.035 -28.732 1.00 70.75 111 ALA A C 1
ATOM 854 O O . ALA A 1 111 ? 4.895 -5.360 -29.186 1.00 70.75 111 ALA A O 1
ATOM 855 N N . ASN A 1 112 ? 6.464 -5.529 -27.585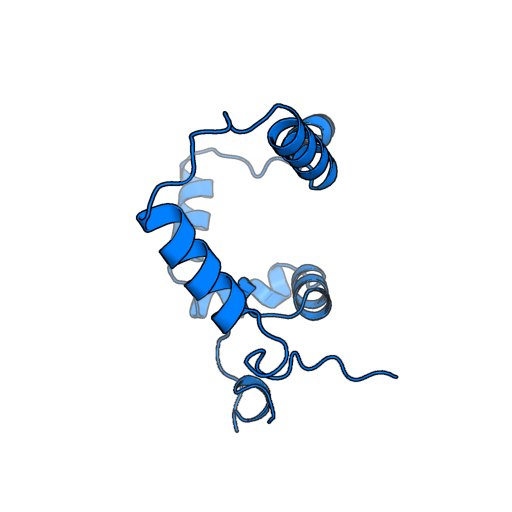 1.00 63.25 112 ASN A N 1
ATOM 856 C CA . ASN A 1 112 ? 5.780 -6.471 -26.693 1.00 63.25 112 ASN A CA 1
ATOM 857 C C . ASN A 1 112 ? 5.230 -5.807 -25.418 1.00 63.25 112 ASN A C 1
ATOM 859 O O . ASN A 1 112 ? 4.486 -6.441 -24.661 1.00 63.25 112 ASN A O 1
ATOM 863 N N . LEU A 1 113 ? 5.556 -4.532 -25.182 1.00 57.38 113 LEU A N 1
ATOM 864 C CA . LEU A 1 113 ? 4.901 -3.710 -24.176 1.00 57.38 113 LEU A CA 1
ATOM 865 C C . LEU A 1 113 ? 3.462 -3.457 -24.634 1.00 57.38 113 LEU A C 1
ATOM 867 O O . LEU A 1 113 ? 3.193 -2.631 -25.505 1.00 57.38 113 LEU A O 1
ATOM 871 N N . TYR A 1 114 ? 2.512 -4.168 -24.023 1.00 53.91 114 TYR A N 1
ATOM 872 C CA . TYR A 1 114 ? 1.103 -3.788 -24.098 1.00 53.91 114 TYR A CA 1
ATOM 873 C C . TYR A 1 114 ? 0.989 -2.305 -23.734 1.00 53.91 114 TYR A C 1
ATOM 875 O O . TYR A 1 114 ? 1.642 -1.888 -22.773 1.00 53.91 114 TYR A O 1
ATOM 883 N N . PRO A 1 115 ? 0.203 -1.505 -24.473 1.00 54.72 115 PRO A N 1
ATOM 884 C CA . PRO A 1 115 ? 0.207 -0.061 -24.319 1.00 54.72 115 PRO A CA 1
ATOM 885 C C . PRO A 1 115 ? -0.076 0.306 -22.862 1.00 54.72 115 PRO A C 1
ATOM 887 O O . PRO A 1 115 ? -1.203 0.179 -22.379 1.00 54.72 115 PRO A O 1
ATOM 890 N N . LEU A 1 116 ? 0.965 0.760 -22.161 1.00 51.56 116 LEU A N 1
ATOM 891 C CA . LEU A 1 116 ? 0.818 1.481 -20.911 1.00 51.56 116 LEU A CA 1
ATOM 892 C C . LEU A 1 116 ? 0.092 2.764 -21.293 1.00 51.56 116 LEU A C 1
ATOM 894 O O . LEU A 1 116 ? 0.637 3.626 -21.980 1.00 51.56 116 LEU A O 1
ATOM 898 N N . LEU A 1 117 ? -1.190 2.818 -20.943 1.00 48.62 117 LEU A N 1
ATOM 899 C CA . LEU A 1 117 ? -2.099 3.917 -21.237 1.00 48.62 117 LEU A CA 1
ATOM 900 C C . LEU A 1 117 ? -1.674 5.165 -20.458 1.00 48.62 117 LEU A C 1
ATOM 902 O O . LEU A 1 117 ? -2.296 5.550 -19.472 1.00 48.62 117 LEU A O 1
ATOM 906 N N . TRP A 1 118 ? -0.604 5.808 -20.901 1.00 45.19 118 TRP A N 1
ATOM 907 C CA . TRP A 1 118 ? -0.313 7.188 -20.565 1.00 45.19 118 TRP A CA 1
ATOM 908 C C . TRP A 1 118 ? -0.825 8.044 -21.713 1.00 45.19 118 TRP A C 1
ATOM 910 O O . TRP A 1 118 ? -0.162 8.233 -22.731 1.00 45.19 118 TRP A O 1
ATOM 920 N N . ALA A 1 119 ? -2.050 8.538 -21.556 1.00 43.38 119 ALA A N 1
ATOM 921 C CA . ALA A 1 119 ? -2.524 9.638 -22.374 1.00 43.38 119 ALA A CA 1
ATOM 922 C C . ALA A 1 119 ? -1.713 10.889 -22.001 1.00 43.38 119 ALA A C 1
ATOM 924 O O . ALA A 1 119 ? -1.714 11.311 -20.843 1.00 43.38 119 ALA A O 1
ATOM 925 N N . LYS A 1 120 ? -1.005 11.469 -22.977 1.00 50.16 120 LYS A N 1
ATOM 926 C CA . LYS A 1 120 ? -0.508 12.846 -22.869 1.00 50.16 120 LYS A CA 1
ATOM 927 C C . LYS A 1 120 ? -1.712 13.793 -22.820 1.00 50.16 120 LYS A C 1
ATOM 929 O O . LYS A 1 120 ? -2.673 13.584 -23.559 1.00 50.16 120 LYS A O 1
ATOM 934 N N . ARG A 1 121 ? -1.639 14.789 -21.933 1.00 39.25 121 ARG A N 1
ATOM 935 C CA . ARG A 1 121 ? -2.489 15.987 -21.985 1.00 39.25 121 ARG A CA 1
ATOM 936 C C . ARG A 1 121 ? -2.227 16.772 -23.262 1.00 39.25 121 ARG A C 1
ATOM 938 O O . ARG A 1 121 ? -1.055 16.760 -23.707 1.00 39.25 121 ARG A O 1
#

Foldseek 3Di:
DDPVCVVDPDHDDDPLVPDDPVVNVVVVPDDCVVCVVVVCVVPVVVVVVVVCCVVVVPDPDDCDPVVCCCPNPVNVVVVVVVVVVVDDPPDPQDPVNVVVVVVVCVCPPPVNPDDPPDDDD

pLDDT: mean 75.49, std 11.91, range [39.25, 88.5]